Protein AF-A0A940NYW7-F1 (afdb_monomer_lite)

Secondary structure (DSSP, 8-state):
-HHHHHHHHHHHHHHHHHHHHHHHHHHHHHHHHHH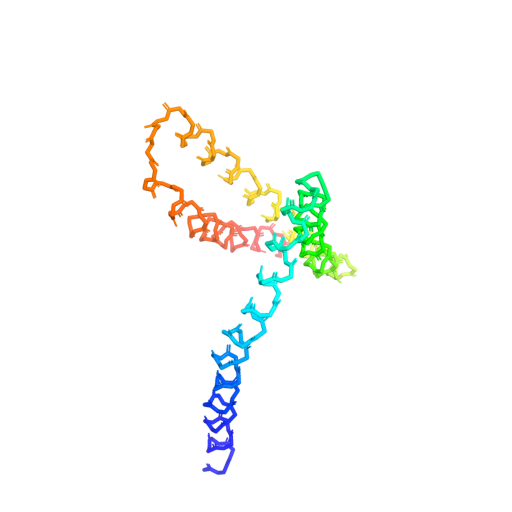HHHH-HHHHHHHHHHHHHHHHHHHHHHHHTTGGGSGGGGHHHHHHHHHHHHHHHHHHHHHHH--HHHHHHHHHHHHHHHHHHHHHHHHHH-

Foldseek 3Di:
DVVVVVVVCCVVVVVVCVVPVCVVVVVVVVVVLVVQCVVPVVSSVVVVVVVVVVVVVVVVCVLQVQVVVPLLSCLSVVLVVQLVVLLVVLVVCCVVVVDPVSVVCSVVCSVVVSVVSSVVVVVVRD

Radius of gyration: 20.17 Å; chains: 1; bounding box: 56×32×48 Å

Structure (mmCIF, N/CA/C/O backbone):
data_AF-A0A940NYW7-F1
#
_entry.id   AF-A0A940NYW7-F1
#
loop_
_atom_site.group_PDB
_atom_site.id
_atom_site.type_symbol
_atom_site.label_atom_id
_atom_site.label_alt_id
_atom_site.label_comp_id
_atom_site.label_asym_id
_atom_site.label_entity_id
_atom_site.label_seq_id
_atom_site.pdbx_PDB_ins_code
_atom_site.Cartn_x
_atom_site.Cartn_y
_atom_site.Cartn_z
_atom_site.occupancy
_atom_site.B_iso_or_equiv
_atom_site.auth_seq_id
_atom_site.auth_comp_id
_atom_site.auth_asym_id
_atom_site.auth_atom_id
_atom_site.pdbx_PDB_model_num
ATOM 1 N N . PRO A 1 1 ? 30.006 -16.894 1.531 1.00 66.25 1 PRO A N 1
ATOM 2 C CA . PRO A 1 1 ? 29.496 -17.058 2.918 1.00 66.25 1 PRO A CA 1
ATOM 3 C C . PRO A 1 1 ? 29.084 -15.750 3.629 1.00 66.25 1 PRO A C 1
ATOM 5 O O . PRO A 1 1 ? 27.992 -15.704 4.181 1.00 66.25 1 PRO A O 1
ATOM 8 N N . LYS A 1 2 ? 29.900 -14.681 3.604 1.00 72.38 2 LYS A N 1
ATOM 9 C CA . LYS A 1 2 ? 29.591 -13.417 4.309 1.00 72.38 2 LYS A CA 1
ATOM 10 C C . LYS A 1 2 ? 28.387 -12.656 3.728 1.00 72.38 2 LYS A C 1
ATOM 12 O O . LYS A 1 2 ? 27.562 -12.177 4.490 1.00 72.38 2 LYS A O 1
ATOM 17 N N . VAL A 1 3 ? 28.244 -12.623 2.399 1.00 80.31 3 VAL A N 1
ATOM 18 C CA . VAL A 1 3 ? 27.116 -11.961 1.708 1.00 80.31 3 VAL A CA 1
ATOM 19 C C . VAL A 1 3 ? 25.785 -12.663 1.998 1.00 80.31 3 VAL A C 1
ATOM 21 O O . VAL A 1 3 ? 24.816 -12.010 2.348 1.00 80.31 3 VAL A O 1
ATOM 24 N N . TYR A 1 4 ? 25.755 -13.998 1.953 1.00 83.50 4 TYR A N 1
ATOM 25 C CA . TYR A 1 4 ? 24.560 -14.777 2.298 1.00 83.50 4 TYR A CA 1
ATOM 26 C C . TYR A 1 4 ? 24.148 -14.591 3.766 1.00 83.50 4 TYR A C 1
ATOM 28 O O . TYR A 1 4 ? 22.976 -14.382 4.054 1.00 83.50 4 TYR A O 1
ATOM 36 N N . SER A 1 5 ? 25.117 -14.592 4.688 1.00 84.25 5 SER A N 1
ATOM 37 C CA . SER A 1 5 ? 24.859 -14.320 6.108 1.00 84.25 5 SER A CA 1
ATOM 38 C C . SER A 1 5 ? 24.327 -12.900 6.332 1.00 84.25 5 SER A C 1
ATOM 40 O O . SER A 1 5 ? 23.370 -12.718 7.077 1.00 84.25 5 SER A O 1
ATOM 42 N N . ALA A 1 6 ? 24.877 -11.902 5.632 1.00 84.06 6 ALA A N 1
ATOM 43 C CA . ALA A 1 6 ? 24.392 -10.526 5.704 1.00 84.06 6 ALA A CA 1
ATOM 44 C C . ALA A 1 6 ? 22.955 -10.391 5.174 1.00 84.06 6 ALA A C 1
ATOM 46 O O . ALA A 1 6 ? 22.132 -9.745 5.812 1.00 84.06 6 ALA A O 1
ATOM 47 N N . ILE A 1 7 ? 22.628 -11.043 4.054 1.00 85.31 7 ILE A N 1
ATOM 48 C CA . ILE A 1 7 ? 21.267 -11.046 3.493 1.00 85.31 7 ILE A CA 1
ATOM 49 C C . ILE A 1 7 ? 20.289 -11.736 4.453 1.00 85.31 7 ILE A C 1
ATOM 51 O O . ILE A 1 7 ? 19.222 -11.194 4.734 1.00 85.31 7 ILE A O 1
ATOM 55 N N . ALA A 1 8 ? 20.669 -12.892 5.006 1.00 84.88 8 ALA A N 1
ATOM 56 C CA . ALA A 1 8 ? 19.849 -13.620 5.970 1.00 84.88 8 ALA A CA 1
ATOM 57 C C . ALA A 1 8 ? 19.584 -12.788 7.236 1.00 84.88 8 ALA A C 1
ATOM 59 O O . ALA A 1 8 ? 18.446 -12.720 7.698 1.00 84.88 8 ALA A O 1
ATOM 60 N N . TRP A 1 9 ? 20.605 -12.098 7.755 1.00 85.38 9 TRP A N 1
ATOM 61 C CA . TRP A 1 9 ? 20.466 -11.193 8.896 1.00 85.38 9 TRP A CA 1
ATOM 62 C C . TRP A 1 9 ? 19.622 -9.957 8.582 1.00 85.38 9 TRP A C 1
ATOM 64 O O . TRP A 1 9 ? 18.837 -9.543 9.427 1.00 85.38 9 TRP A O 1
ATOM 74 N N . VAL A 1 10 ? 19.732 -9.374 7.386 1.00 86.06 10 VAL A N 1
ATOM 75 C CA . VAL A 1 10 ? 18.894 -8.232 6.981 1.00 86.06 10 VAL A CA 1
ATOM 76 C C . VAL A 1 10 ? 17.430 -8.641 6.843 1.00 86.06 10 VAL A C 1
ATOM 78 O O . VAL A 1 10 ? 16.554 -7.877 7.235 1.00 86.06 10 VAL A O 1
ATOM 81 N N . MET A 1 11 ? 17.136 -9.845 6.347 1.00 87.44 11 MET A N 1
ATOM 82 C CA . MET A 1 11 ? 15.758 -10.337 6.280 1.00 87.44 11 MET A CA 1
ATOM 83 C C . MET A 1 11 ? 15.169 -10.583 7.674 1.00 87.44 11 MET A C 1
ATOM 85 O O . MET A 1 11 ? 14.037 -10.181 7.935 1.00 87.44 11 MET A O 1
ATOM 89 N N . THR A 1 12 ? 15.928 -11.175 8.600 1.00 84.56 12 THR A N 1
ATOM 90 C CA . THR A 1 12 ? 15.438 -11.440 9.964 1.00 84.56 12 THR A CA 1
ATOM 91 C C . THR A 1 12 ? 15.353 -10.168 10.814 1.00 84.56 12 THR A C 1
ATOM 93 O O . THR A 1 12 ? 14.317 -9.916 11.434 1.00 84.56 12 THR A O 1
ATOM 96 N N . LEU A 1 13 ? 16.384 -9.316 10.803 1.00 81.75 13 LEU A N 1
ATOM 97 C CA . LEU A 1 13 ? 16.376 -8.019 11.496 1.00 81.75 13 LEU A CA 1
ATOM 98 C C . LEU A 1 13 ? 15.480 -6.985 10.822 1.00 81.75 13 LEU A C 1
ATOM 100 O O . LEU A 1 13 ? 15.060 -6.059 11.497 1.00 81.75 13 LEU A O 1
ATOM 104 N N . GLY A 1 14 ? 15.179 -7.103 9.531 1.00 81.56 14 GLY A N 1
ATOM 105 C CA . GLY A 1 14 ? 14.259 -6.198 8.840 1.00 81.56 14 GLY A CA 1
ATOM 106 C C . GL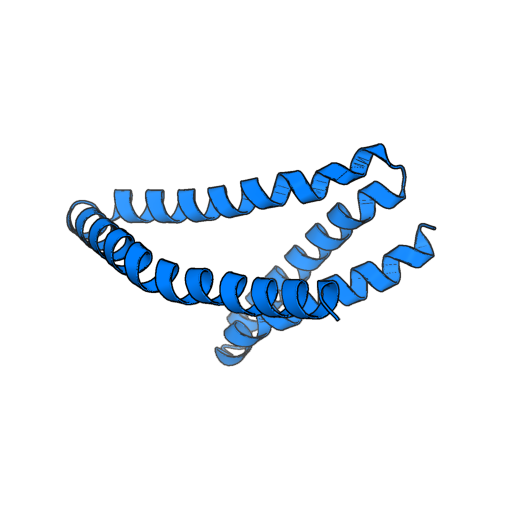Y A 1 14 ? 12.798 -6.444 9.219 1.00 81.56 14 GLY A C 1
ATOM 107 O O . GLY A 1 14 ? 12.011 -5.502 9.298 1.00 81.56 14 GLY A O 1
ATOM 108 N N . ILE A 1 15 ? 12.438 -7.698 9.512 1.00 84.88 15 ILE A N 1
ATOM 109 C CA . ILE A 1 15 ? 11.071 -8.083 9.895 1.00 84.88 15 ILE A CA 1
ATOM 110 C C . ILE A 1 15 ? 10.811 -7.839 11.392 1.00 84.88 15 ILE A C 1
ATOM 112 O O . ILE A 1 15 ? 9.703 -7.476 11.776 1.00 84.88 15 ILE A O 1
ATOM 116 N N . MET A 1 16 ? 11.814 -7.976 12.267 1.00 83.06 16 MET A N 1
ATOM 117 C CA . MET A 1 16 ? 11.606 -7.781 13.713 1.00 83.06 16 MET A CA 1
ATOM 118 C C . MET A 1 16 ? 11.039 -6.389 14.088 1.00 83.06 16 MET A C 1
ATOM 120 O O . MET A 1 16 ? 10.051 -6.331 14.825 1.00 83.06 16 MET A O 1
ATOM 124 N N . PRO A 1 17 ? 11.563 -5.263 13.563 1.00 81.50 17 PRO A N 1
ATOM 125 C CA . PRO A 1 17 ? 10.989 -3.942 13.775 1.00 81.50 17 PRO A CA 1
ATOM 126 C C . PRO A 1 17 ? 9.576 -3.832 13.213 1.00 81.50 17 PRO A C 1
ATOM 128 O O . PRO A 1 17 ? 8.721 -3.252 13.873 1.00 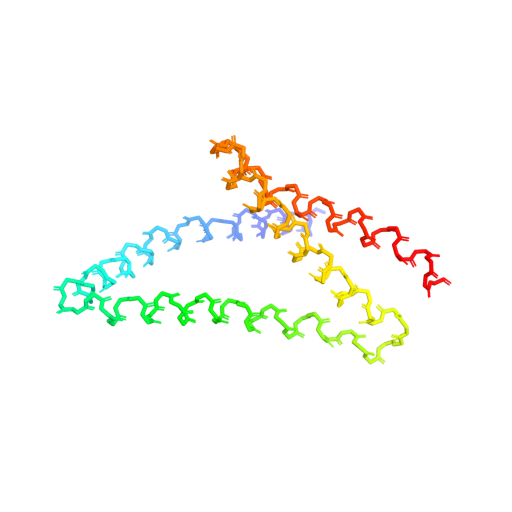81.50 17 PRO A O 1
ATOM 131 N N . SER A 1 18 ? 9.296 -4.409 12.039 1.00 77.31 18 SER A N 1
ATOM 132 C CA . SER A 1 18 ? 7.974 -4.298 11.413 1.00 77.31 18 SER A CA 1
ATOM 133 C C . SER A 1 18 ? 6.881 -5.043 12.176 1.00 77.31 18 SER A C 1
ATOM 135 O O . SER A 1 18 ? 5.722 -4.683 12.035 1.00 77.31 18 SER A O 1
ATOM 137 N N . VAL A 1 19 ? 7.214 -6.017 13.026 1.00 85.00 19 VAL A N 1
ATOM 138 C CA . VAL A 1 19 ? 6.242 -6.704 13.895 1.00 85.00 19 VAL A CA 1
ATOM 139 C C . VAL A 1 19 ? 6.040 -5.970 15.225 1.00 85.00 19 VAL A C 1
ATOM 141 O O . VAL A 1 19 ? 4.930 -5.946 15.754 1.00 85.00 19 VAL A O 1
ATOM 144 N N . ILE A 1 20 ? 7.087 -5.341 15.767 1.00 83.38 20 ILE A N 1
ATOM 145 C CA . ILE A 1 20 ? 7.062 -4.714 17.101 1.00 83.38 20 ILE A CA 1
ATOM 146 C C . ILE A 1 20 ? 6.572 -3.257 17.054 1.00 83.38 20 ILE A C 1
ATOM 148 O O . ILE A 1 20 ? 5.854 -2.816 17.954 1.00 83.38 20 ILE A O 1
ATOM 152 N N . LEU A 1 21 ? 6.917 -2.496 16.011 1.00 78.88 21 LEU A N 1
ATOM 153 C CA . LEU A 1 21 ? 6.519 -1.088 15.881 1.00 78.88 21 LEU A CA 1
ATOM 154 C C . LEU A 1 21 ? 4.999 -0.894 15.731 1.00 78.88 21 LEU A C 1
ATOM 156 O O . LEU A 1 21 ? 4.461 -0.010 16.408 1.00 78.88 21 LEU A O 1
ATOM 160 N N . PRO A 1 22 ? 4.277 -1.683 14.902 1.00 81.88 22 PRO A N 1
ATOM 161 C CA . PRO A 1 22 ? 2.844 -1.502 14.712 1.00 81.88 22 PRO A CA 1
ATOM 162 C C . PRO A 1 22 ? 2.021 -1.627 15.991 1.00 81.88 22 PRO A C 1
ATOM 164 O O . PRO A 1 22 ? 1.251 -0.707 16.233 1.00 81.88 22 PRO A O 1
ATOM 167 N N . PRO A 1 23 ? 2.159 -2.649 16.860 1.00 82.69 23 PRO A N 1
ATOM 168 C CA . PRO A 1 23 ? 1.347 -2.731 18.074 1.00 82.69 23 PRO A CA 1
ATOM 169 C C . PRO A 1 23 ? 1.622 -1.589 19.064 1.00 82.69 23 PRO A C 1
ATOM 171 O O . PRO A 1 23 ? 0.716 -1.196 19.800 1.00 82.69 23 PRO A O 1
ATOM 174 N N . ILE A 1 24 ? 2.830 -1.014 19.071 1.00 83.81 24 ILE A N 1
ATOM 175 C CA . ILE A 1 24 ? 3.181 0.119 19.942 1.00 83.81 24 ILE A CA 1
ATOM 176 C C . ILE A 1 24 ? 2.585 1.428 19.403 1.00 83.81 24 ILE A C 1
ATOM 178 O O . ILE A 1 24 ? 1.897 2.142 20.140 1.00 83.81 24 ILE A O 1
ATOM 182 N N . LEU A 1 25 ? 2.801 1.743 18.120 1.00 80.12 25 LEU A N 1
ATOM 183 C CA . LEU A 1 25 ? 2.250 2.955 17.501 1.00 80.12 25 LEU A CA 1
ATOM 184 C C . LEU A 1 25 ? 0.724 2.887 17.364 1.00 80.12 25 LEU A C 1
ATOM 186 O O . LEU A 1 25 ? 0.047 3.868 17.673 1.00 80.12 25 LEU A O 1
ATOM 190 N N . MET A 1 26 ? 0.173 1.739 16.955 1.00 75.75 26 MET A N 1
ATOM 191 C CA . MET A 1 26 ? -1.271 1.546 16.777 1.00 75.75 26 MET A CA 1
ATOM 192 C C . MET A 1 26 ? -2.028 1.788 18.074 1.00 75.75 26 MET A C 1
ATOM 194 O O . MET A 1 26 ? -3.053 2.457 18.036 1.00 75.75 26 MET A O 1
ATOM 198 N N . LYS A 1 27 ? -1.527 1.329 19.230 1.00 78.44 27 LYS A N 1
ATOM 199 C CA . LYS A 1 27 ? -2.186 1.598 20.521 1.00 78.44 27 LYS A CA 1
ATOM 200 C C . LYS A 1 27 ? -2.270 3.095 20.825 1.00 78.44 27 LYS A C 1
ATOM 202 O O . LYS A 1 27 ? -3.293 3.570 21.317 1.00 78.44 27 LYS A O 1
ATOM 207 N N . LYS A 1 28 ? -1.219 3.852 20.498 1.00 76.81 28 LYS A N 1
ATOM 208 C CA . LYS A 1 28 ? -1.169 5.305 20.716 1.00 76.81 28 LYS A CA 1
ATOM 209 C C . LYS A 1 28 ? -2.085 6.061 19.746 1.00 76.81 28 LYS A C 1
ATOM 211 O O . LYS A 1 28 ? -2.789 6.977 20.166 1.00 76.81 28 LYS A O 1
ATOM 216 N N . ILE A 1 29 ? -2.121 5.643 18.479 1.00 80.12 29 ILE A N 1
ATOM 217 C CA . ILE A 1 29 ? -2.973 6.230 17.433 1.00 80.12 29 ILE A CA 1
ATOM 218 C C . ILE A 1 29 ? -4.452 5.893 17.676 1.00 80.12 29 ILE A C 1
ATOM 220 O O . ILE A 1 29 ? -5.283 6.799 17.685 1.00 80.12 29 ILE A O 1
ATOM 224 N N . GLN A 1 30 ? -4.786 4.630 17.966 1.00 74.69 30 GLN A N 1
ATOM 225 C CA . GLN A 1 30 ? -6.153 4.200 18.288 1.00 74.69 30 GLN A CA 1
ATOM 226 C C . GLN A 1 30 ? -6.690 4.919 19.529 1.00 74.69 30 GLN A C 1
ATOM 228 O O . GLN A 1 30 ? -7.815 5.412 19.506 1.00 74.69 30 GLN A O 1
ATOM 233 N N . GLY A 1 31 ? -5.883 5.058 20.588 1.00 77.88 31 GLY A N 1
ATOM 234 C CA . GLY A 1 31 ? -6.279 5.816 21.779 1.00 77.88 31 GLY A CA 1
ATOM 235 C C . GLY A 1 31 ? -6.562 7.297 21.489 1.00 77.88 31 GLY A C 1
ATOM 236 O O . GLY A 1 31 ? -7.509 7.863 22.038 1.00 77.88 31 GLY A O 1
ATOM 237 N N . GLY A 1 32 ? -5.783 7.921 20.597 1.00 76.31 32 GLY A N 1
ATOM 238 C CA . GLY A 1 32 ? -6.014 9.292 20.130 1.00 76.31 32 GLY A CA 1
ATOM 239 C C . GLY A 1 32 ? -7.285 9.433 19.286 1.00 76.31 32 GLY A C 1
ATOM 240 O O . GLY A 1 32 ? -8.087 10.334 19.532 1.00 76.31 32 GLY A O 1
ATOM 241 N N . MET A 1 33 ? -7.519 8.503 18.356 1.00 70.94 33 MET A N 1
ATOM 242 C CA . MET A 1 33 ? -8.739 8.445 17.542 1.00 70.94 33 MET A CA 1
ATOM 243 C C . MET A 1 33 ? -9.999 8.246 18.384 1.00 70.94 33 MET A C 1
ATOM 245 O O . MET A 1 33 ? -11.000 8.915 18.141 1.00 70.94 33 MET A O 1
ATOM 249 N N . ILE A 1 34 ? -9.967 7.357 19.381 1.00 73.88 34 ILE A N 1
ATOM 250 C CA . ILE A 1 34 ? -11.114 7.110 20.265 1.00 73.88 34 ILE A CA 1
ATOM 251 C C . ILE A 1 34 ? -11.464 8.383 21.040 1.00 73.88 34 ILE A C 1
ATOM 253 O O . ILE A 1 34 ? -12.635 8.743 21.105 1.00 73.88 34 ILE A O 1
ATOM 257 N N . LYS A 1 35 ? -10.468 9.115 21.560 1.00 71.50 35 LYS A N 1
ATOM 258 C CA . LYS A 1 35 ? -10.695 10.410 22.227 1.00 71.50 35 LYS A CA 1
ATOM 259 C C . LYS A 1 35 ? -11.258 11.476 21.280 1.00 71.50 35 LYS A C 1
ATOM 261 O O . LYS A 1 35 ? -12.142 12.222 21.692 1.00 71.50 35 LYS A O 1
ATOM 266 N N . LEU A 1 36 ? -10.782 11.536 20.034 1.00 67.31 36 LEU A N 1
ATOM 267 C CA . LEU A 1 36 ? -11.280 12.470 19.017 1.00 67.31 36 LEU A CA 1
ATOM 268 C C . LEU A 1 36 ? -12.730 12.158 18.623 1.00 67.31 36 LEU A C 1
ATOM 270 O O . LEU A 1 36 ? -13.566 13.055 18.595 1.00 67.31 36 LEU A O 1
ATOM 274 N N . LYS A 1 37 ? -13.042 10.876 18.406 1.00 65.31 37 LYS A N 1
ATOM 275 C CA . LYS A 1 37 ? -14.388 10.401 18.070 1.00 65.31 37 LYS A CA 1
ATOM 276 C C . LYS A 1 37 ? -15.390 10.632 19.206 1.00 65.31 37 LYS A C 1
ATOM 278 O O . LYS A 1 37 ? -16.537 10.963 18.932 1.00 65.31 37 LYS A O 1
ATOM 283 N N . ASN A 1 38 ? -14.965 10.478 20.465 1.00 66.12 38 ASN A N 1
ATOM 284 C CA . ASN A 1 38 ? -15.831 10.687 21.633 1.00 66.12 38 ASN A CA 1
ATOM 285 C C . ASN A 1 38 ? -16.149 12.168 21.883 1.00 66.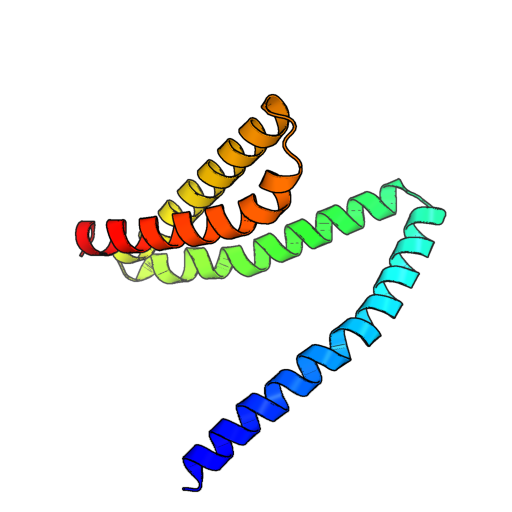12 38 ASN A C 1
ATOM 287 O O . ASN A 1 38 ? -17.160 12.483 22.500 1.00 66.12 38 ASN A O 1
ATOM 291 N N . LYS A 1 39 ? -15.273 13.072 21.427 1.00 65.94 39 LYS A N 1
ATOM 292 C CA . LYS A 1 39 ? -15.480 14.517 21.526 1.00 65.94 39 LYS A CA 1
ATOM 293 C C . LYS A 1 39 ? -16.335 15.036 20.369 1.00 65.94 39 LYS A C 1
ATOM 295 O O . LYS A 1 39 ? -17.272 15.778 20.617 1.00 65.94 39 LYS A O 1
ATOM 300 N N . ASP A 1 40 ? -16.052 14.585 19.144 1.00 72.56 40 ASP A N 1
ATOM 301 C CA . ASP A 1 40 ? -16.797 14.936 17.933 1.00 72.56 40 ASP A CA 1
ATOM 302 C C . ASP A 1 40 ? -16.715 13.800 16.897 1.00 72.56 40 ASP A C 1
ATOM 304 O O . ASP A 1 40 ? -15.728 13.669 16.166 1.00 72.56 40 ASP A O 1
ATOM 308 N N . SER A 1 41 ? -17.773 12.988 16.768 1.00 74.00 41 SER A N 1
ATOM 309 C CA . SER A 1 41 ? -17.796 11.862 15.812 1.00 74.00 41 SER A CA 1
ATOM 310 C C . SER A 1 41 ? -17.511 12.307 14.372 1.00 74.00 41 SER A C 1
ATOM 312 O O . SER A 1 41 ? -16.836 11.598 13.630 1.00 74.00 41 SER A O 1
ATOM 314 N N . LYS A 1 42 ? -17.943 13.522 14.001 1.00 79.75 42 LYS A N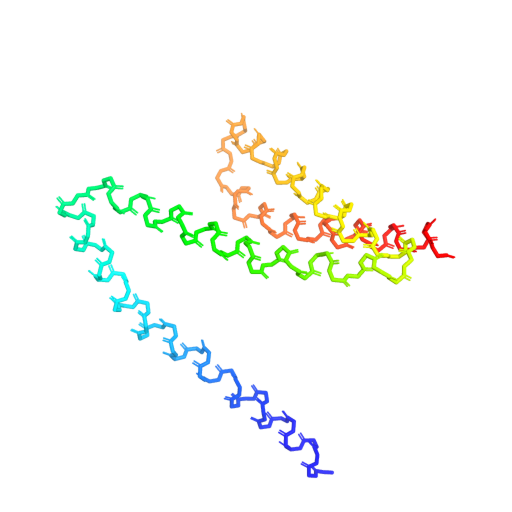 1
ATOM 315 C CA . LYS A 1 42 ? -17.673 14.122 12.685 1.00 79.75 42 LYS A CA 1
ATOM 316 C C . LYS A 1 42 ? -16.180 14.337 12.417 1.00 79.75 42 LYS A C 1
ATOM 318 O O . LYS A 1 42 ? -15.728 14.098 11.303 1.00 79.75 42 LYS A O 1
ATOM 323 N N . TRP A 1 43 ? -15.408 14.759 13.421 1.00 79.38 43 TRP A N 1
ATOM 324 C CA . TRP A 1 43 ? -13.956 14.932 13.283 1.00 79.38 43 TRP A CA 1
ATOM 325 C C . TRP A 1 43 ? -13.230 13.590 13.165 1.00 79.38 43 TRP A C 1
ATOM 327 O O . TRP A 1 43 ? -12.249 13.488 12.429 1.00 79.38 43 TRP A O 1
ATOM 337 N N . GLY A 1 44 ? -13.741 12.552 13.836 1.00 81.62 44 GLY A N 1
ATOM 338 C CA . GLY A 1 44 ? -13.257 11.181 13.678 1.00 81.62 44 GLY A CA 1
ATOM 339 C C . GLY A 1 44 ? -13.435 10.648 12.252 1.00 81.62 44 GLY A C 1
ATOM 340 O O . GLY A 1 44 ? -12.477 10.135 11.677 1.00 81.62 44 GLY A O 1
ATOM 341 N N . ASP A 1 45 ? -14.619 10.815 11.653 1.00 84.31 45 ASP A N 1
ATOM 342 C CA . ASP A 1 45 ? -14.893 10.334 10.287 1.00 84.31 45 ASP A CA 1
ATOM 343 C C . ASP A 1 45 ? -14.079 11.079 9.216 1.00 84.31 45 ASP A C 1
ATOM 345 O O . ASP A 1 45 ? -13.554 10.459 8.286 1.00 84.31 45 ASP A O 1
ATOM 349 N N . ILE A 1 46 ? -13.903 12.398 9.363 1.00 86.81 46 ILE A N 1
ATOM 350 C CA . ILE A 1 46 ? -13.050 13.195 8.463 1.00 86.81 46 ILE A CA 1
ATOM 351 C C . ILE A 1 46 ? -11.592 12.726 8.546 1.00 86.81 46 ILE A C 1
ATOM 353 O O . ILE A 1 46 ? -10.932 12.583 7.516 1.00 86.81 46 ILE A O 1
ATOM 357 N N . PHE A 1 47 ? -11.097 12.442 9.754 1.00 86.25 47 PHE A N 1
ATOM 358 C CA . PHE A 1 47 ? -9.744 11.927 9.960 1.00 86.25 47 PHE A CA 1
ATOM 359 C C . PHE A 1 47 ? -9.546 10.535 9.337 1.00 86.25 47 PHE A C 1
ATOM 361 O O . PHE A 1 47 ? -8.540 10.282 8.680 1.00 86.25 47 PHE A O 1
ATOM 368 N N . MET A 1 48 ? -10.521 9.634 9.478 1.00 84.94 48 MET A N 1
ATOM 369 C CA . MET A 1 48 ? -10.454 8.309 8.849 1.00 84.94 48 MET A CA 1
ATOM 370 C C . MET A 1 48 ? -10.479 8.395 7.319 1.00 84.94 48 MET A C 1
ATOM 372 O O . MET A 1 48 ? -9.720 7.701 6.639 1.00 84.94 48 MET A O 1
ATOM 376 N N . THR A 1 49 ? -11.306 9.289 6.775 1.00 89.62 49 THR A N 1
ATOM 377 C CA . THR A 1 49 ? -11.393 9.525 5.328 1.00 89.62 49 THR A CA 1
ATOM 378 C C . THR A 1 49 ? -10.088 10.104 4.779 1.00 89.62 49 THR A C 1
ATOM 380 O O . THR A 1 49 ? -9.614 9.672 3.727 1.00 89.62 49 THR A O 1
ATOM 383 N N . SER A 1 50 ? -9.459 11.040 5.496 1.00 91.38 50 SER A N 1
ATOM 384 C CA . SER A 1 50 ? -8.182 11.626 5.077 1.00 91.38 50 SER A CA 1
ATOM 385 C C . SER A 1 50 ? -7.022 10.632 5.160 1.00 91.38 50 SER A C 1
ATOM 387 O O . SER A 1 50 ? -6.171 10.637 4.271 1.00 91.38 50 SER A O 1
ATOM 389 N N . MET A 1 51 ? -7.010 9.723 6.142 1.00 90.31 51 MET A N 1
ATOM 390 C CA . MET A 1 51 ? -6.042 8.619 6.183 1.00 90.31 51 MET A CA 1
ATOM 391 C C . MET A 1 51 ? -6.178 7.694 4.969 1.00 90.31 51 MET A C 1
ATOM 393 O O . MET A 1 51 ? -5.171 7.329 4.360 1.00 90.31 51 MET A O 1
ATOM 397 N N . PHE A 1 52 ? -7.408 7.340 4.586 1.00 87.06 52 PHE A N 1
ATOM 398 C CA . PHE A 1 52 ? -7.644 6.511 3.404 1.00 87.06 52 PHE A CA 1
ATOM 399 C C . PHE A 1 52 ? -7.194 7.215 2.116 1.00 87.06 52 PHE A C 1
ATOM 401 O O . PHE A 1 52 ? -6.461 6.634 1.313 1.00 87.06 52 PHE A O 1
ATOM 408 N N . LEU A 1 53 ? -7.548 8.494 1.959 1.00 90.81 53 LEU A N 1
ATOM 409 C CA . LEU A 1 53 ? -7.104 9.315 0.832 1.00 90.81 53 LEU A CA 1
ATOM 410 C C . LEU A 1 53 ? -5.571 9.450 0.782 1.00 90.81 53 LEU A C 1
ATOM 412 O O . LEU A 1 53 ? -4.987 9.395 -0.300 1.00 90.81 53 LEU A O 1
ATOM 416 N N . GLY A 1 54 ? -4.917 9.578 1.940 1.00 90.88 54 GLY A N 1
ATOM 417 C CA . GLY A 1 54 ? -3.459 9.636 2.063 1.00 90.88 54 GLY A CA 1
ATOM 418 C C . GLY A 1 54 ? -2.759 8.341 1.646 1.00 90.88 54 GLY A C 1
ATOM 419 O O . GLY A 1 54 ? -1.700 8.388 1.024 1.00 90.88 54 GLY A O 1
ATOM 420 N N . MET A 1 55 ? -3.357 7.179 1.924 1.00 88.38 55 MET A N 1
ATOM 421 C CA . MET A 1 55 ? -2.838 5.911 1.402 1.00 88.38 55 MET A CA 1
ATOM 422 C C . MET A 1 55 ? -2.958 5.858 -0.123 1.00 88.38 55 MET A C 1
ATOM 424 O O . MET A 1 55 ? -1.976 5.549 -0.793 1.00 88.38 55 MET A O 1
ATOM 428 N N . ILE A 1 56 ? -4.119 6.213 -0.688 1.00 87.31 56 ILE A N 1
ATOM 429 C CA . ILE A 1 56 ? -4.319 6.216 -2.147 1.00 87.31 56 ILE A CA 1
ATOM 430 C C . ILE A 1 56 ? -3.299 7.131 -2.835 1.00 87.31 56 ILE A C 1
ATOM 432 O O . ILE A 1 56 ? -2.686 6.719 -3.818 1.00 87.31 56 ILE A O 1
ATOM 436 N N . SER A 1 57 ? -3.076 8.344 -2.322 1.00 88.50 57 SER A N 1
ATOM 437 C CA . SER A 1 57 ? -2.150 9.302 -2.939 1.00 88.50 57 SER A CA 1
ATOM 438 C C . SER A 1 57 ? -0.692 8.831 -2.917 1.00 88.50 57 SER A C 1
ATOM 440 O O . SER A 1 57 ? 0.025 9.042 -3.897 1.00 88.50 57 SER A O 1
ATOM 442 N N . ALA A 1 58 ? -0.270 8.130 -1.860 1.00 89.44 58 ALA A N 1
ATOM 443 C CA . ALA A 1 58 ? 1.065 7.539 -1.771 1.00 89.44 58 ALA A CA 1
ATOM 444 C C . ALA A 1 58 ? 1.301 6.463 -2.846 1.00 89.44 58 ALA A C 1
ATOM 446 O O . ALA A 1 58 ? 2.390 6.382 -3.417 1.00 89.44 58 ALA A O 1
ATOM 447 N N . PHE A 1 59 ? 0.280 5.662 -3.163 1.00 81.50 59 PHE A N 1
ATOM 448 C CA . PHE A 1 59 ? 0.381 4.625 -4.193 1.00 81.50 59 PHE A CA 1
ATOM 449 C C . PHE A 1 59 ? 0.165 5.167 -5.612 1.00 81.50 59 PHE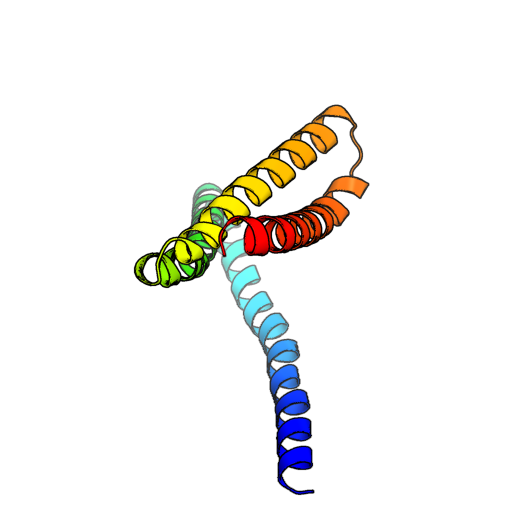 A C 1
ATOM 451 O O . PHE A 1 59 ? 0.773 4.662 -6.556 1.00 81.50 59 PHE A O 1
ATOM 458 N N . LEU A 1 60 ? -0.634 6.225 -5.778 1.00 83.00 60 LEU A N 1
ATOM 459 C CA . LEU A 1 60 ? -0.972 6.790 -7.087 1.00 83.00 60 LEU A CA 1
ATOM 460 C C . LEU A 1 60 ? 0.259 7.324 -7.840 1.00 83.00 60 LEU A C 1
ATOM 462 O O . LEU A 1 60 ? 0.358 7.164 -9.055 1.00 83.00 60 LEU A O 1
ATOM 466 N N . GLY A 1 61 ? 1.238 7.892 -7.127 1.00 80.75 61 GLY A N 1
ATOM 467 C CA . GLY A 1 61 ? 2.493 8.357 -7.731 1.00 80.75 61 GLY A CA 1
ATOM 468 C C . GLY A 1 61 ? 3.314 7.235 -8.379 1.00 80.75 61 GLY A C 1
ATOM 469 O O . GLY A 1 61 ? 3.906 7.435 -9.438 1.00 80.75 61 GLY A O 1
ATOM 470 N N . MET A 1 62 ? 3.298 6.031 -7.799 1.00 80.06 62 MET A N 1
ATOM 471 C CA . MET A 1 62 ? 4.010 4.869 -8.348 1.00 80.06 62 MET A CA 1
ATOM 472 C C . MET A 1 62 ? 3.331 4.301 -9.599 1.00 80.06 62 MET A C 1
ATOM 474 O O . MET A 1 62 ? 4.010 3.788 -10.486 1.00 80.06 62 MET A O 1
ATOM 478 N N . VAL A 1 63 ? 2.007 4.439 -9.709 1.00 76.94 63 VAL A N 1
ATOM 479 C CA . VAL A 1 63 ? 1.235 4.005 -10.887 1.00 76.94 63 VAL A CA 1
ATOM 480 C C . VAL A 1 63 ? 1.622 4.824 -12.119 1.00 76.94 63 VAL A C 1
ATOM 482 O O . VAL A 1 63 ? 1.764 4.282 -13.212 1.00 76.94 63 VAL A O 1
ATOM 485 N N . PHE A 1 64 ? 1.844 6.125 -11.937 1.00 72.69 64 PHE A N 1
ATOM 486 C CA . PHE A 1 64 ? 2.161 7.056 -13.019 1.00 72.69 64 PHE A CA 1
ATOM 487 C C . PHE A 1 64 ? 3.663 7.201 -13.310 1.00 72.69 64 PHE A C 1
ATOM 489 O O . PHE A 1 64 ? 4.037 7.770 -14.337 1.00 72.69 64 PHE A O 1
ATOM 496 N N . ALA A 1 65 ? 4.531 6.650 -12.457 1.00 71.50 65 ALA A N 1
ATOM 497 C CA . ALA A 1 65 ? 5.984 6.764 -12.587 1.00 71.50 65 ALA A CA 1
ATOM 498 C C . ALA A 1 65 ? 6.531 6.205 -13.916 1.00 71.50 65 ALA A C 1
ATOM 500 O O . ALA A 1 65 ? 7.537 6.699 -14.422 1.00 71.50 65 ALA A O 1
ATOM 501 N N . ASN A 1 66 ? 5.855 5.217 -14.510 1.00 65.56 66 ASN A N 1
ATOM 502 C CA . ASN A 1 66 ? 6.310 4.556 -15.734 1.00 65.56 66 ASN A CA 1
ATOM 503 C C . ASN A 1 66 ? 5.731 5.145 -17.032 1.00 65.56 66 ASN A C 1
ATOM 505 O O . ASN A 1 66 ? 6.101 4.686 -18.102 1.00 65.56 66 ASN A O 1
ATOM 509 N N . ILE A 1 67 ? 4.890 6.189 -17.006 1.00 62.41 67 ILE A N 1
ATOM 510 C CA . ILE A 1 67 ? 4.263 6.719 -18.242 1.00 62.41 67 ILE A CA 1
ATOM 511 C C . ILE A 1 67 ? 5.297 7.192 -19.282 1.00 62.41 67 ILE A C 1
ATOM 513 O O . ILE A 1 67 ? 5.049 7.135 -20.486 1.00 62.41 67 ILE A O 1
ATOM 517 N N . ARG A 1 68 ? 6.477 7.652 -18.843 1.00 58.84 68 ARG A N 1
ATOM 518 C CA . ARG A 1 68 ? 7.522 8.184 -19.736 1.00 58.84 68 ARG A CA 1
ATOM 519 C C . ARG A 1 68 ? 8.347 7.122 -20.468 1.00 58.84 68 ARG A C 1
ATOM 521 O O . ARG A 1 68 ? 9.127 7.502 -21.335 1.00 58.84 68 ARG A O 1
ATOM 528 N N . THR A 1 69 ? 8.194 5.833 -20.154 1.00 61.44 69 THR A N 1
ATOM 529 C CA . THR A 1 69 ? 8.994 4.748 -20.758 1.00 61.44 69 THR A CA 1
ATOM 530 C C . THR A 1 69 ? 8.359 4.121 -22.010 1.00 61.44 69 THR A C 1
ATOM 532 O O . THR A 1 69 ? 8.925 3.188 -22.571 1.00 61.44 69 THR A O 1
ATOM 535 N N . GLY A 1 70 ? 7.234 4.658 -22.507 1.00 61.91 70 GLY A N 1
ATOM 536 C CA . GLY A 1 70 ? 6.578 4.236 -23.755 1.00 61.91 70 GLY A CA 1
ATOM 537 C C . GLY A 1 70 ? 5.210 3.583 -23.531 1.00 61.91 70 GLY A C 1
ATOM 538 O O . GLY A 1 70 ? 4.593 3.762 -22.483 1.00 61.91 70 GLY A O 1
ATOM 539 N N . ILE A 1 71 ? 4.727 2.809 -24.512 1.00 60.22 71 ILE A N 1
ATOM 540 C CA . ILE A 1 71 ? 3.448 2.065 -24.458 1.00 60.22 71 ILE A CA 1
ATOM 541 C C . ILE A 1 71 ? 3.379 1.141 -23.220 1.00 60.22 71 ILE A C 1
ATOM 543 O O . ILE A 1 71 ? 2.320 1.002 -22.609 1.00 60.22 71 ILE A O 1
ATOM 547 N N . ALA A 1 72 ? 4.529 0.636 -22.753 1.00 62.38 72 ALA A N 1
ATOM 548 C CA . ALA A 1 72 ? 4.665 -0.141 -21.519 1.00 62.38 72 ALA A CA 1
ATOM 549 C C . ALA A 1 72 ? 4.285 0.631 -20.227 1.00 62.38 72 ALA A C 1
ATOM 551 O O . ALA A 1 72 ? 3.918 0.048 -19.206 1.00 62.38 72 ALA A O 1
ATOM 552 N N . GLY A 1 73 ? 4.336 1.961 -20.266 1.00 66.12 73 GLY A N 1
ATOM 553 C CA . GLY A 1 73 ? 4.003 2.837 -19.145 1.00 66.12 73 GLY A CA 1
ATOM 554 C C . GLY A 1 73 ? 2.517 2.920 -18.811 1.00 66.12 73 GLY A C 1
ATOM 555 O O . GLY A 1 73 ? 2.157 3.399 -17.737 1.00 66.12 73 GLY A O 1
ATOM 556 N N . TRP A 1 74 ? 1.653 2.449 -19.714 1.00 71.94 74 TRP A N 1
ATOM 557 C CA . TRP A 1 74 ? 0.199 2.490 -19.554 1.00 71.94 74 TRP A CA 1
ATOM 558 C C . TRP A 1 74 ? -0.379 1.234 -18.893 1.00 71.94 74 TRP A C 1
ATOM 560 O O . TRP A 1 74 ? -1.504 1.282 -18.393 1.00 71.94 74 TRP A O 1
ATOM 570 N N . ILE A 1 75 ? 0.383 0.134 -18.813 1.00 75.62 75 ILE A N 1
ATOM 571 C CA . ILE A 1 75 ? -0.061 -1.108 -18.154 1.00 75.62 75 ILE A CA 1
ATOM 572 C C . ILE A 1 75 ? -0.555 -0.865 -16.717 1.00 75.62 75 ILE A C 1
ATOM 574 O O . ILE A 1 75 ? -1.656 -1.321 -16.402 1.00 75.62 75 ILE A O 1
ATOM 578 N N . PRO A 1 76 ? 0.160 -0.119 -15.848 1.00 81.44 76 PRO A N 1
ATOM 579 C CA . PRO A 1 76 ? -0.293 0.119 -14.477 1.00 81.44 76 PRO A CA 1
ATOM 580 C C . PRO A 1 76 ? -1.662 0.808 -14.398 1.00 81.44 76 PRO A C 1
ATOM 582 O O . PRO A 1 76 ? -2.435 0.528 -13.486 1.00 81.44 76 PRO A O 1
ATOM 585 N N . ILE A 1 77 ? -1.988 1.670 -15.366 1.00 82.81 77 ILE A N 1
ATOM 586 C CA . ILE A 1 77 ? -3.263 2.395 -15.427 1.00 82.81 77 ILE A CA 1
ATOM 587 C C . ILE A 1 77 ? -4.397 1.435 -15.800 1.00 82.81 77 ILE A C 1
ATOM 589 O O . ILE A 1 77 ? -5.422 1.421 -15.121 1.00 82.81 77 ILE A O 1
ATOM 593 N N . PHE A 1 78 ? -4.208 0.587 -16.817 1.00 82.19 78 PHE A N 1
ATOM 594 C CA . PHE A 1 78 ? -5.202 -0.426 -17.198 1.00 82.19 78 PHE A CA 1
ATOM 595 C C . PHE A 1 78 ? -5.428 -1.460 -16.091 1.00 82.19 78 PHE A C 1
ATOM 597 O O . PHE A 1 78 ? -6.570 -1.828 -15.818 1.00 82.19 78 PHE A O 1
ATOM 604 N N . VAL A 1 79 ? -4.360 -1.891 -15.416 1.00 84.00 79 VAL A N 1
ATOM 605 C CA . VAL A 1 79 ? -4.436 -2.835 -14.292 1.00 84.00 79 VAL A CA 1
ATOM 606 C C . VAL A 1 79 ? -5.142 -2.209 -13.089 1.00 84.00 79 VAL A C 1
ATOM 608 O O . VAL A 1 79 ? -5.963 -2.873 -12.458 1.00 84.00 79 VAL A O 1
ATOM 611 N N . LEU A 1 80 ? -4.894 -0.928 -12.795 1.00 85.88 80 LEU A N 1
ATOM 612 C CA . LEU A 1 80 ? -5.614 -0.197 -11.748 1.00 85.88 80 LEU A CA 1
ATOM 613 C C . LEU A 1 80 ? -7.108 -0.118 -12.068 1.00 85.88 80 LEU A C 1
ATOM 615 O O . LEU A 1 80 ? -7.936 -0.419 -11.208 1.00 85.88 80 LEU A O 1
ATOM 619 N N . LEU A 1 81 ? -7.451 0.237 -13.308 1.00 87.12 81 LEU A N 1
ATOM 620 C CA . LEU A 1 81 ? -8.836 0.366 -13.758 1.00 87.12 81 LEU A CA 1
ATOM 621 C C . LEU A 1 81 ? -9.568 -0.984 -13.689 1.00 87.12 81 LEU A C 1
ATOM 623 O O . LEU A 1 81 ? -10.682 -1.050 -13.174 1.00 87.12 81 LEU A O 1
ATOM 627 N N . PHE A 1 82 ? -8.912 -2.070 -14.109 1.00 86.31 82 PHE A N 1
ATOM 628 C CA . PHE A 1 82 ? -9.443 -3.431 -14.010 1.00 86.31 82 PHE A CA 1
ATOM 629 C C . PHE A 1 82 ? -9.588 -3.910 -12.558 1.00 86.31 82 PHE A C 1
ATOM 631 O O . PHE A 1 82 ? -10.606 -4.503 -12.204 1.00 86.31 82 PHE A O 1
ATOM 638 N N . SER A 1 83 ? -8.617 -3.607 -11.693 1.00 83.56 83 SER A N 1
ATOM 639 C CA . SER A 1 83 ? -8.674 -3.934 -10.263 1.00 83.56 83 SER A CA 1
ATOM 640 C C . SER A 1 83 ? -9.833 -3.218 -9.559 1.00 83.56 83 SER A C 1
ATOM 642 O O . SER A 1 83 ? -10.600 -3.843 -8.822 1.00 83.56 83 SER A O 1
ATOM 644 N N . ALA A 1 84 ? -10.036 -1.930 -9.857 1.00 86.19 84 ALA A N 1
ATOM 645 C CA . ALA A 1 84 ? -11.178 -1.167 -9.359 1.00 86.19 84 ALA A CA 1
ATOM 646 C C . ALA A 1 84 ? -12.514 -1.765 -9.838 1.00 86.19 84 ALA A C 1
ATOM 648 O O . ALA A 1 84 ? -13.463 -1.861 -9.058 1.00 86.19 84 ALA A O 1
ATOM 649 N N . LEU A 1 85 ? -12.572 -2.225 -11.092 1.00 87.75 85 LEU A N 1
ATOM 650 C CA . LEU A 1 85 ? -13.744 -2.885 -11.670 1.00 87.75 85 LEU A CA 1
ATOM 651 C C . LEU A 1 85 ? -14.040 -4.223 -10.977 1.00 87.75 85 LEU A C 1
ATOM 653 O O . LEU A 1 85 ? -15.173 -4.453 -10.558 1.00 87.75 85 LEU A O 1
ATOM 657 N N . LEU A 1 86 ? -13.028 -5.073 -10.778 1.00 84.75 86 LEU A N 1
ATOM 658 C CA . LEU A 1 86 ? -13.163 -6.335 -10.043 1.00 84.75 86 LEU A CA 1
ATOM 659 C C . LEU A 1 86 ? -13.640 -6.112 -8.606 1.00 84.75 86 LEU A C 1
ATOM 661 O O . LEU A 1 86 ? -14.509 -6.844 -8.128 1.00 84.75 86 LEU A O 1
ATOM 665 N N . MET A 1 87 ? -13.114 -5.092 -7.925 1.00 82.44 87 MET A N 1
ATOM 666 C CA . MET A 1 87 ? -13.524 -4.763 -6.561 1.00 82.44 87 MET A CA 1
ATOM 667 C C . MET A 1 87 ? -14.958 -4.218 -6.511 1.00 82.44 87 MET A C 1
ATOM 669 O O . MET A 1 87 ? -15.716 -4.585 -5.614 1.00 82.44 87 MET A O 1
ATOM 673 N N . ALA A 1 88 ? -15.371 -3.419 -7.500 1.00 85.19 88 ALA A N 1
ATOM 674 C CA . ALA A 1 88 ? -16.748 -2.946 -7.631 1.00 85.19 88 ALA A CA 1
ATOM 675 C C . ALA A 1 88 ? -17.733 -4.094 -7.917 1.00 85.19 88 ALA A C 1
ATOM 677 O O . ALA A 1 88 ? -18.804 -4.154 -7.309 1.00 85.19 88 ALA A O 1
ATOM 678 N N . VAL A 1 89 ? -17.360 -5.037 -8.791 1.00 84.50 89 VAL A N 1
ATOM 679 C CA . VAL A 1 89 ? -18.154 -6.240 -9.087 1.00 84.50 89 VAL A CA 1
ATOM 680 C C . VAL A 1 89 ? -18.256 -7.136 -7.855 1.00 84.50 89 VAL A C 1
ATOM 682 O O . VAL A 1 89 ? -19.362 -7.547 -7.506 1.00 84.50 89 VAL A O 1
ATOM 685 N N . CYS A 1 90 ? -17.152 -7.384 -7.144 1.00 77.50 90 CYS A N 1
ATOM 686 C CA . CYS A 1 90 ? -17.178 -8.137 -5.888 1.00 77.50 90 CYS A CA 1
ATOM 687 C C . CYS A 1 90 ? -18.042 -7.436 -4.831 1.00 77.50 90 CYS A C 1
ATOM 689 O O . CYS A 1 90 ? -18.850 -8.093 -4.184 1.00 77.50 90 CYS A O 1
ATOM 691 N N . GLY A 1 91 ? -17.953 -6.109 -4.699 1.00 78.69 91 GLY A N 1
ATOM 692 C CA . GLY A 1 91 ? -18.789 -5.328 -3.781 1.00 78.69 91 GLY A CA 1
ATOM 693 C C . GLY A 1 91 ? -20.284 -5.408 -4.106 1.00 78.69 91 GLY A C 1
ATOM 694 O O . GLY A 1 91 ? -21.113 -5.573 -3.208 1.00 78.69 91 GLY A O 1
ATOM 695 N N . LEU A 1 92 ? -20.645 -5.364 -5.392 1.00 80.50 92 LEU A N 1
ATOM 696 C CA . LEU A 1 92 ? -22.022 -5.583 -5.846 1.00 80.50 92 LEU A CA 1
ATOM 697 C C . LEU A 1 92 ? -22.498 -7.014 -5.571 1.00 80.50 92 LEU A C 1
ATOM 699 O O . LEU A 1 92 ? -23.638 -7.201 -5.138 1.00 80.50 92 LEU A O 1
ATOM 703 N N . LEU A 1 93 ? -21.633 -8.011 -5.780 1.00 73.44 93 LEU A N 1
ATOM 704 C CA . LEU A 1 93 ? -21.943 -9.416 -5.524 1.00 73.44 93 LEU A CA 1
ATOM 705 C C . LEU A 1 93 ? -22.125 -9.687 -4.024 1.00 73.44 93 LEU A C 1
ATOM 707 O O . LEU A 1 93 ? -23.068 -10.375 -3.648 1.00 73.44 93 LEU A O 1
ATOM 711 N N . ILE A 1 94 ? -21.309 -9.078 -3.159 1.00 72.94 94 ILE A N 1
ATOM 712 C CA . ILE A 1 94 ? -21.467 -9.133 -1.696 1.00 72.94 94 ILE A CA 1
ATOM 713 C C . ILE A 1 94 ? -22.809 -8.514 -1.287 1.00 72.94 94 ILE A C 1
ATOM 715 O O . ILE A 1 94 ? -23.567 -9.121 -0.531 1.00 72.94 94 ILE A O 1
ATOM 719 N N . LYS A 1 95 ? -23.152 -7.343 -1.840 1.00 69.06 95 LYS A N 1
ATOM 720 C CA . LYS A 1 95 ? -24.390 -6.628 -1.500 1.00 69.06 95 LYS A CA 1
ATOM 721 C C . LYS A 1 95 ? -25.657 -7.354 -1.967 1.00 69.06 95 LYS A C 1
ATOM 723 O O . LYS A 1 95 ? -26.674 -7.276 -1.285 1.00 69.06 95 LYS A O 1
ATOM 728 N N . LYS A 1 96 ? -25.615 -8.049 -3.111 1.00 70.50 96 LYS A N 1
ATOM 729 C CA . LYS A 1 96 ? -26.756 -8.828 -3.629 1.00 70.50 96 LYS A CA 1
ATOM 730 C C . LYS A 1 96 ? -26.836 -10.263 -3.102 1.00 70.50 96 LYS A C 1
ATOM 732 O O . LYS A 1 96 ? -27.943 -10.776 -2.993 1.00 70.50 96 LYS A O 1
ATOM 737 N N . CYS A 1 97 ? -25.709 -10.906 -2.806 1.00 60.66 97 CYS A N 1
ATOM 738 C CA . CYS A 1 97 ? -25.653 -12.319 -2.410 1.00 60.66 97 CYS A CA 1
ATOM 739 C C . CYS A 1 97 ? -25.495 -12.515 -0.889 1.00 60.66 97 CYS A C 1
ATOM 741 O O . CYS A 1 97 ? -25.511 -13.645 -0.411 1.00 60.66 97 CYS A O 1
ATOM 743 N N . GLY A 1 98 ? -25.328 -11.432 -0.116 1.00 56.97 98 GLY A N 1
ATOM 744 C CA . GLY A 1 98 ? -25.301 -11.455 1.354 1.00 56.97 98 GLY A CA 1
ATOM 745 C C . GLY A 1 98 ? -24.155 -12.271 1.962 1.00 56.97 98 GLY A C 1
ATOM 746 O O . GLY A 1 98 ? -24.195 -12.626 3.137 1.00 56.97 98 GLY A O 1
ATOM 747 N N . MET A 1 99 ? -23.138 -12.609 1.169 1.00 55.97 99 MET A N 1
ATOM 748 C CA . MET A 1 99 ? -22.113 -13.570 1.553 1.00 55.97 99 MET A CA 1
ATOM 749 C C . MET A 1 99 ? -20.920 -12.839 2.168 1.00 55.97 99 MET A C 1
ATOM 751 O O . MET A 1 99 ? -19.983 -12.466 1.468 1.00 55.97 99 MET A O 1
ATOM 755 N N . ALA A 1 100 ? -20.953 -12.644 3.490 1.00 60.16 100 ALA A N 1
ATOM 756 C CA . ALA A 1 100 ? -19.885 -11.992 4.261 1.00 60.16 100 ALA A CA 1
ATOM 757 C C . ALA A 1 100 ? -18.506 -12.656 4.073 1.00 60.16 100 ALA A C 1
ATOM 759 O O . ALA A 1 100 ? -17.473 -12.004 4.176 1.00 60.16 100 ALA A O 1
ATOM 760 N N . TRP A 1 101 ? -18.487 -13.947 3.726 1.00 64.50 101 TRP A N 1
ATOM 761 C CA . TRP A 1 101 ? -17.255 -14.661 3.396 1.00 64.50 101 TRP A CA 1
ATOM 762 C C . TRP A 1 101 ? -16.536 -14.037 2.199 1.00 64.50 101 TRP A C 1
ATOM 764 O O . TRP A 1 101 ? -15.318 -13.923 2.191 1.00 64.50 101 TRP A O 1
ATOM 774 N N . LEU A 1 102 ? -17.279 -13.558 1.203 1.00 64.56 102 LEU A N 1
ATOM 775 C CA . LEU A 1 102 ? -16.688 -13.012 -0.010 1.00 64.56 102 LEU A CA 1
ATOM 776 C C . LEU A 1 102 ? -15.975 -11.675 0.242 1.00 64.56 102 LEU A C 1
ATOM 778 O O . LEU A 1 102 ? -15.082 -11.337 -0.518 1.00 64.56 102 LEU A O 1
ATOM 782 N N . GLU A 1 103 ? -16.277 -10.952 1.323 1.00 67.88 103 GLU A N 1
ATOM 783 C CA . GLU A 1 103 ? -15.569 -9.717 1.690 1.00 67.88 103 GLU A CA 1
ATOM 784 C C . GLU A 1 103 ? -14.114 -9.991 2.100 1.00 67.88 103 GLU A C 1
ATOM 786 O O . GLU A 1 103 ? -13.201 -9.290 1.662 1.00 67.88 103 GLU A O 1
ATOM 791 N N . THR A 1 104 ? -13.874 -11.067 2.859 1.00 75.25 104 THR A N 1
ATOM 792 C CA . THR A 1 104 ? -12.519 -11.469 3.275 1.00 75.25 104 THR A CA 1
ATOM 793 C C . THR A 1 104 ? -11.683 -11.969 2.094 1.00 75.25 104 THR A C 1
ATOM 795 O O . THR A 1 104 ? -10.468 -11.789 2.074 1.00 75.25 104 THR A O 1
ATOM 798 N N . TYR A 1 105 ? -12.334 -12.557 1.086 1.00 74.88 105 TYR A N 1
ATOM 799 C CA . TYR A 1 105 ? -11.673 -13.080 -0.112 1.00 74.88 105 TYR A CA 1
ATOM 800 C C . TYR A 1 105 ? -11.610 -12.076 -1.266 1.00 74.88 105 TYR A C 1
ATOM 802 O O . TYR A 1 105 ? -10.740 -12.210 -2.124 1.00 74.88 105 TYR A O 1
ATOM 810 N N . ALA A 1 106 ? -12.469 -11.053 -1.296 1.00 75.50 106 ALA A N 1
ATOM 811 C CA . ALA A 1 106 ? -12.540 -10.075 -2.383 1.00 75.50 106 ALA A CA 1
ATOM 812 C C . ALA A 1 106 ? -11.212 -9.344 -2.589 1.00 75.50 106 ALA A C 1
ATOM 814 O O . ALA A 1 106 ? -10.821 -9.108 -3.729 1.00 75.50 106 ALA A O 1
ATOM 815 N N . LEU A 1 107 ? -10.502 -9.032 -1.501 1.00 75.25 107 LEU A N 1
ATOM 816 C CA . LEU A 1 107 ? -9.201 -8.362 -1.557 1.00 75.25 107 LEU A CA 1
ATOM 817 C C . LEU A 1 107 ? -8.126 -9.279 -2.173 1.00 75.25 107 LEU A C 1
ATOM 819 O O . LEU A 1 107 ? -7.359 -8.861 -3.036 1.00 75.25 107 LEU A O 1
ATOM 823 N N . SER A 1 108 ? -8.101 -10.560 -1.802 1.00 83.50 108 SER A N 1
ATOM 824 C CA . SER A 1 108 ? -7.176 -11.533 -2.398 1.00 83.50 108 SER A CA 1
ATOM 825 C C . SER A 1 108 ? -7.519 -11.841 -3.860 1.00 83.50 108 SER A C 1
ATOM 827 O O . SER A 1 108 ? -6.625 -11.916 -4.701 1.00 83.50 108 SER A O 1
ATOM 829 N N . ILE A 1 109 ? -8.806 -11.972 -4.189 1.00 82.81 109 ILE A N 1
ATOM 830 C CA . ILE A 1 109 ? -9.292 -12.232 -5.551 1.00 82.81 109 ILE A CA 1
ATOM 831 C C . ILE A 1 109 ? -8.999 -11.043 -6.473 1.00 82.81 109 ILE A C 1
ATOM 833 O O . ILE A 1 109 ? -8.563 -11.255 -7.603 1.00 82.81 109 ILE A O 1
ATOM 837 N N . SER A 1 110 ? -9.185 -9.802 -6.010 1.00 81.25 110 SER A N 1
ATOM 838 C CA . SER A 1 110 ? -8.860 -8.610 -6.804 1.00 81.25 110 SER A CA 1
ATOM 839 C C . SER A 1 110 ? -7.355 -8.480 -7.041 1.00 81.25 110 SER A C 1
ATOM 841 O O . SER A 1 110 ? -6.948 -8.152 -8.154 1.00 81.25 110 SER A O 1
ATOM 843 N N . MET A 1 111 ? -6.521 -8.824 -6.052 1.00 85.19 111 MET A N 1
ATOM 844 C CA . MET A 1 111 ? -5.065 -8.848 -6.207 1.00 85.19 111 MET A CA 1
ATOM 845 C C . MET A 1 111 ? -4.614 -9.893 -7.239 1.00 85.19 111 MET A C 1
ATOM 847 O O . MET A 1 111 ? -3.849 -9.569 -8.149 1.00 85.19 111 MET A O 1
ATOM 851 N N . VAL A 1 112 ? -5.107 -11.131 -7.135 1.00 87.00 112 VAL A N 1
ATOM 852 C CA . VAL A 1 112 ? -4.762 -12.211 -8.076 1.00 87.00 112 VAL A CA 1
ATOM 853 C C . VAL A 1 112 ? -5.300 -11.902 -9.474 1.00 87.00 112 VAL A C 1
ATOM 855 O O . VAL A 1 112 ? -4.570 -12.031 -10.454 1.00 87.00 112 VAL A O 1
ATOM 858 N N . GLY A 1 113 ? -6.541 -11.422 -9.579 1.00 85.50 113 GLY A N 1
ATOM 859 C CA . GLY A 1 113 ? -7.151 -11.036 -10.852 1.00 85.50 113 GLY A CA 1
ATOM 860 C C . GLY A 1 113 ? -6.402 -9.902 -11.553 1.00 85.50 113 GLY A C 1
ATOM 861 O O . GLY A 1 113 ? -6.150 -9.986 -12.755 1.00 85.50 113 GLY A O 1
ATOM 862 N N . ALA A 1 114 ? -5.977 -8.879 -10.806 1.00 84.56 114 ALA A N 1
ATOM 863 C CA . ALA A 1 114 ? -5.172 -7.781 -11.335 1.00 84.56 114 ALA A CA 1
ATOM 864 C C . ALA A 1 114 ? -3.792 -8.257 -11.814 1.00 84.56 114 ALA A C 1
ATOM 866 O O . ALA A 1 114 ? -3.328 -7.822 -12.868 1.00 84.56 114 ALA A O 1
ATOM 867 N N . MET A 1 115 ? -3.154 -9.178 -11.086 1.00 85.50 115 MET A N 1
ATOM 868 C CA . MET A 1 115 ? -1.860 -9.741 -11.474 1.00 85.50 115 MET A CA 1
ATOM 869 C C . MET A 1 115 ? -1.964 -10.604 -12.739 1.00 85.50 115 MET A C 1
ATOM 871 O O . MET A 1 115 ? -1.144 -10.458 -13.643 1.00 85.50 115 MET A O 1
ATOM 875 N N . ILE A 1 116 ? -2.992 -11.452 -12.845 1.00 86.38 116 ILE A N 1
ATOM 876 C CA . ILE A 1 116 ? -3.254 -12.249 -14.054 1.00 86.38 116 ILE A CA 1
ATOM 877 C C . ILE A 1 116 ? -3.495 -11.323 -15.251 1.00 86.38 116 ILE A C 1
ATOM 879 O O . ILE A 1 116 ? -2.897 -11.509 -16.308 1.00 86.38 116 ILE A O 1
ATOM 883 N N . PHE A 1 117 ? -4.316 -10.288 -15.077 1.00 83.56 117 PHE A N 1
ATOM 884 C CA . PHE A 1 117 ? -4.598 -9.316 -16.131 1.00 83.56 117 PHE A CA 1
ATOM 885 C C . PHE A 1 117 ? -3.349 -8.538 -16.568 1.00 83.56 117 PHE A C 1
ATOM 887 O O . PHE A 1 117 ? -3.133 -8.347 -17.764 1.00 83.56 117 PHE A O 1
ATOM 894 N N . ALA A 1 118 ? -2.484 -8.158 -15.624 1.00 82.44 118 ALA A N 1
ATOM 895 C CA . ALA A 1 118 ? -1.198 -7.536 -15.929 1.00 82.44 118 ALA A CA 1
ATOM 896 C C . ALA A 1 118 ? -0.309 -8.459 -16.780 1.00 82.44 118 ALA A C 1
ATOM 898 O O . ALA A 1 118 ? 0.253 -8.018 -17.783 1.00 82.44 118 ALA A O 1
ATOM 899 N N . VAL A 1 119 ? -0.221 -9.747 -16.427 1.00 81.88 119 VAL A N 1
ATOM 900 C CA . VAL A 1 119 ? 0.562 -10.744 -17.178 1.00 81.88 119 VAL A CA 1
ATOM 901 C C . VAL A 1 119 ? -0.007 -10.977 -18.578 1.00 81.88 119 VAL A C 1
ATOM 903 O O . VAL A 1 119 ? 0.769 -11.183 -19.500 1.00 81.88 119 VAL A O 1
ATOM 906 N N . VAL A 1 120 ? -1.327 -10.900 -18.763 1.00 80.88 120 VAL A N 1
ATOM 907 C CA . VAL A 1 120 ? -1.976 -11.047 -20.080 1.00 80.88 120 VAL A CA 1
ATOM 908 C C . VAL A 1 120 ? -1.791 -9.808 -20.963 1.00 80.88 120 VAL A C 1
ATOM 910 O O . VAL A 1 120 ? -1.596 -9.949 -22.166 1.00 80.88 120 VAL A O 1
ATOM 913 N N . ILE A 1 121 ? -1.812 -8.599 -20.395 1.00 75.12 121 ILE A N 1
ATOM 914 C CA . ILE A 1 121 ? -1.604 -7.354 -21.156 1.00 75.12 121 ILE A CA 1
ATOM 915 C C . ILE A 1 121 ? -0.139 -7.153 -21.558 1.00 75.12 121 ILE A C 1
ATOM 917 O O . ILE A 1 121 ? 0.129 -6.618 -22.631 1.00 75.12 121 ILE A O 1
ATOM 921 N N . THR A 1 122 ? 0.805 -7.578 -20.717 1.00 72.19 122 THR A N 1
ATOM 922 C CA . THR A 1 122 ? 2.247 -7.399 -20.960 1.00 72.19 122 THR A CA 1
ATOM 923 C C . THR A 1 122 ? 2.713 -7.913 -22.341 1.00 72.19 122 THR A C 1
ATOM 925 O O . THR A 1 122 ? 3.375 -7.143 -23.029 1.00 72.19 122 THR A O 1
ATOM 928 N N . PRO A 1 123 ? 2.354 -9.129 -22.811 1.00 67.69 123 PRO A N 1
ATOM 929 C CA . PRO A 1 123 ? 2.723 -9.632 -24.142 1.00 67.69 123 PRO A CA 1
ATOM 930 C C . PRO A 1 123 ? 1.864 -9.091 -25.297 1.00 67.69 123 PRO A C 1
ATOM 932 O O . PRO A 1 123 ? 2.167 -9.358 -26.450 1.00 67.69 123 PRO A O 1
ATOM 935 N N . VAL A 1 124 ? 0.760 -8.388 -25.020 1.00 61.75 124 VAL A N 1
ATOM 936 C CA . VAL A 1 124 ? -0.091 -7.778 -26.064 1.00 61.75 124 VAL A CA 1
ATOM 937 C C . VAL A 1 124 ? 0.425 -6.383 -26.450 1.00 61.75 124 VAL A C 1
ATOM 939 O O . VAL A 1 124 ? 0.097 -5.874 -27.519 1.00 61.75 124 VAL A O 1
ATOM 942 N N . LEU A 1 125 ? 1.233 -5.761 -25.585 1.00 54.69 125 LEU A N 1
ATOM 943 C CA . LEU A 1 125 ? 1.769 -4.406 -25.752 1.00 54.69 125 LEU A CA 1
ATOM 944 C C . LEU A 1 125 ? 3.283 -4.347 -26.059 1.00 54.69 125 LEU A C 1
ATOM 946 O O . LEU A 1 125 ? 3.765 -3.267 -26.407 1.00 54.69 125 LEU A O 1
ATOM 950 N N . VAL A 1 126 ? 4.012 -5.461 -25.901 1.00 51.44 126 VAL A N 1
ATOM 951 C CA . VAL A 1 126 ? 5.450 -5.656 -26.205 1.00 51.44 126 VAL A CA 1
ATOM 952 C C . VAL A 1 126 ? 5.581 -6.648 -27.347 1.00 51.44 126 VAL A C 1
ATOM 954 O O . VAL A 1 126 ? 6.316 -6.326 -28.305 1.00 51.44 126 VAL A O 1
#

Sequence (126 aa):
PKVYSAIAWVMTLGIMPSVILPPILMKKIQGGMIKLKNKDSKWGDIFMTSMFLGMISAFLGMVFANIRTGIAGWIPIFVLLFSALLMAVCGLLIKKCGMAWLETYALSISMVGAMIFAVVITPVLV

pLDDT: mean 77.77, std 9.09, range [51.44, 91.38]